Protein AF-A0A917E8T8-F1 (afdb_monomer)

Mean predicted aligned error: 6.26 Å

Nearest PDB structures (foldseek):
  2oqm-assembly2_D  TM=7.716E-01  e=7.767E-05  Shewanella denitrificans
  3qth-assembly1_B  TM=7.020E-01  e=1.600E-04  Colwellia psychrerythraea 34H
  3qth-assembly1_A  TM=7.121E-01  e=2.751E-04  Colwellia psychrerythraea 34H
  1fxk-assembly1_B  TM=5.351E-01  e=3.734E+00  Methanothermobacter thermautotrophicus
  4rpp-assembly1_C  TM=3.157E-01  e=9.786E+00  Homo sapiens

Foldseek 3Di:
DDDDPDPDDDDPLPALLSCLQVVLLVQLVVQEHEDDPDDADPDPVRVVVSVVVSVVSVVPDDPVNSVVQQQGWHWYDDDPDIDIDRSVCSNPVPSVVSSVVRLVVVVVVCVVVVNPDDPCNSPPDDPDDD

Sequence (130 aa):
MAAGCGISGGDGKGGSCAAHSVGGIEGVRAGSFSPEMSAWPTDFAGLHGVLQTAIASLKAIDREEFDALAESDTKFAFGTTMMPFTGANFLLSFSQPNFYFHATTAYGILRAQGVKLGKRDFMGIPRIKR

Organism: NCBI:txid1614636

Secondary structure (DSSP, 8-state):
---------------HHHHTTHHHHHHHHTT-B----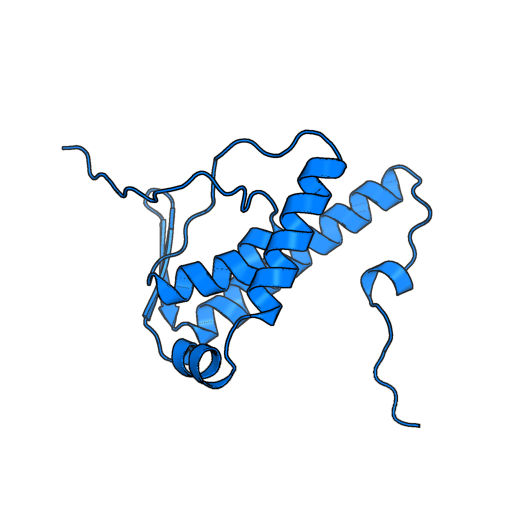SPPPSSHHHHHHHHHHHHHHHHHS-HHHHHHGGG-EEEEEETTEEEEEEHHHIIIIIIHHHHHHHHHHHHHHHHHTT----HHHHH-------

Radius of gyration: 16.49 Å; Cα contacts (8 Å, |Δi|>4): 136; chains: 1; bounding box: 35×33×52 Å

Structure (mmCIF, N/CA/C/O backbone):
data_AF-A0A917E8T8-F1
#
_entry.id   AF-A0A917E8T8-F1
#
loop_
_atom_site.group_PDB
_atom_site.id
_atom_site.type_symbol
_atom_site.label_atom_id
_atom_site.label_alt_id
_atom_site.label_comp_id
_atom_site.label_asym_id
_atom_site.label_entity_id
_atom_site.label_seq_id
_atom_site.pdbx_PDB_ins_code
_atom_site.Cartn_x
_atom_site.Cartn_y
_atom_site.Cartn_z
_atom_site.occupancy
_atom_site.B_iso_or_equiv
_atom_site.auth_seq_id
_atom_site.auth_comp_id
_atom_site.auth_asym_id
_atom_site.auth_atom_id
_atom_site.pdbx_PDB_model_num
ATOM 1 N N . MET A 1 1 ? -8.877 13.992 -29.674 1.00 31.34 1 MET A N 1
ATOM 2 C CA . MET A 1 1 ? -8.176 12.693 -29.737 1.00 31.34 1 MET A CA 1
ATOM 3 C C . MET A 1 1 ? -8.229 12.075 -28.355 1.00 31.34 1 MET A C 1
ATOM 5 O O . MET A 1 1 ? -7.585 12.577 -27.446 1.00 31.34 1 MET A O 1
ATOM 9 N N . ALA A 1 2 ? -9.097 11.082 -28.184 1.00 31.98 2 ALA A N 1
ATOM 10 C CA . ALA A 1 2 ? -9.251 10.334 -26.947 1.00 31.98 2 ALA A CA 1
ATOM 11 C C . ALA A 1 2 ? -8.148 9.270 -26.878 1.00 31.98 2 ALA A C 1
ATOM 13 O O . ALA A 1 2 ? -8.073 8.415 -27.758 1.00 31.98 2 ALA A O 1
ATOM 14 N N . ALA A 1 3 ? -7.291 9.333 -25.861 1.00 30.34 3 ALA A N 1
ATOM 15 C CA . ALA A 1 3 ? -6.415 8.226 -25.508 1.00 30.34 3 ALA A CA 1
ATOM 16 C C . ALA A 1 3 ? -7.182 7.335 -24.526 1.00 30.34 3 ALA A C 1
ATOM 18 O O . ALA A 1 3 ? -7.263 7.622 -23.334 1.00 30.34 3 ALA A O 1
ATOM 19 N N . GLY A 1 4 ? -7.808 6.289 -25.063 1.00 32.97 4 GLY A N 1
ATOM 20 C CA . GLY A 1 4 ? -8.336 5.195 -24.266 1.00 32.97 4 GLY A CA 1
ATOM 21 C C . GLY A 1 4 ? -7.180 4.419 -23.648 1.00 32.97 4 GLY A C 1
ATOM 22 O O . GLY A 1 4 ? -6.457 3.725 -24.355 1.00 32.97 4 GLY A O 1
ATOM 23 N N . CYS A 1 5 ? -7.024 4.523 -22.331 1.00 27.84 5 CYS A N 1
ATOM 24 C CA . CYS A 1 5 ? -6.401 3.470 -21.543 1.00 27.84 5 CYS A CA 1
ATOM 25 C C . CYS A 1 5 ? -7.553 2.672 -20.932 1.00 27.84 5 CYS A C 1
ATOM 27 O O . CYS A 1 5 ? -8.117 3.045 -19.904 1.00 27.84 5 CYS A O 1
ATOM 29 N N . GLY A 1 6 ? -7.993 1.645 -21.656 1.00 30.95 6 GLY A N 1
ATOM 30 C CA . GLY A 1 6 ? -8.952 0.686 -21.138 1.00 30.95 6 GLY A CA 1
ATOM 31 C C . GLY A 1 6 ? -8.259 -0.179 -20.097 1.00 30.95 6 GLY A C 1
ATOM 32 O O . GLY A 1 6 ? -7.517 -1.085 -20.461 1.00 30.95 6 GLY A O 1
ATOM 33 N N . ILE A 1 7 ? -8.516 0.087 -18.818 1.00 37.62 7 ILE A N 1
ATOM 34 C CA . ILE A 1 7 ? -8.358 -0.929 -17.780 1.00 37.62 7 ILE A CA 1
ATOM 35 C C . ILE A 1 7 ? -9.728 -1.588 -17.646 1.00 37.62 7 ILE A C 1
ATOM 37 O O . ILE A 1 7 ? -10.684 -1.026 -17.116 1.00 37.62 7 ILE A O 1
ATOM 41 N N . SER A 1 8 ? -9.835 -2.755 -18.267 1.00 31.55 8 SER A N 1
ATOM 42 C CA . SER A 1 8 ? -10.964 -3.665 -18.165 1.00 31.55 8 SER A CA 1
ATOM 43 C C . SER A 1 8 ? -11.158 -4.136 -16.721 1.00 31.55 8 SER A C 1
ATOM 45 O O . SER A 1 8 ? -10.198 -4.585 -16.103 1.00 31.55 8 SER A O 1
ATOM 47 N N . GLY A 1 9 ? -12.410 -4.143 -16.255 1.00 30.88 9 GLY A N 1
ATOM 48 C CA . GLY A 1 9 ? -12.866 -5.025 -15.174 1.00 30.88 9 GLY A CA 1
ATOM 49 C C . GLY A 1 9 ? -12.839 -4.428 -13.767 1.00 30.88 9 GLY A C 1
ATOM 50 O O . GLY A 1 9 ? -11.887 -4.605 -13.023 1.00 30.88 9 GLY A O 1
ATOM 51 N N . GLY A 1 10 ? -13.911 -3.731 -13.385 1.00 34.69 10 GLY A N 1
ATOM 52 C CA . GLY A 1 10 ? -14.981 -4.307 -12.551 1.00 34.69 10 GLY A CA 1
ATOM 53 C C . GLY A 1 10 ? -14.675 -5.009 -11.220 1.00 34.69 10 GLY A C 1
ATOM 54 O O . GLY A 1 10 ? -15.633 -5.444 -10.592 1.00 34.69 10 GLY A O 1
ATOM 55 N N . ASP A 1 11 ? -13.432 -5.097 -10.753 1.00 41.62 11 ASP A N 1
ATOM 56 C CA . ASP A 1 11 ? -13.093 -5.828 -9.528 1.00 41.62 11 ASP A CA 1
ATOM 57 C C . ASP A 1 11 ? -12.558 -4.842 -8.495 1.00 41.62 11 ASP A C 1
ATOM 59 O O . ASP A 1 11 ? -11.395 -4.448 -8.539 1.00 41.62 11 ASP A O 1
ATOM 63 N N . GLY A 1 12 ? -13.429 -4.389 -7.591 1.00 44.53 12 GLY A N 1
ATOM 64 C CA . GLY A 1 12 ? -13.163 -3.329 -6.618 1.00 44.53 12 GLY A CA 1
ATOM 65 C C . GLY A 1 12 ? -11.831 -3.455 -5.866 1.00 44.53 12 GLY A C 1
ATOM 66 O O . GLY A 1 12 ? -11.784 -3.937 -4.739 1.00 44.53 12 GLY A O 1
ATOM 67 N N . LYS A 1 13 ? -10.756 -2.882 -6.416 1.00 49.66 13 LYS A N 1
ATOM 68 C CA . LYS A 1 13 ? -9.495 -2.586 -5.710 1.00 49.66 13 LYS A CA 1
ATOM 69 C C . LYS A 1 13 ? -9.627 -1.297 -4.870 1.00 49.66 13 LYS A C 1
ATOM 71 O O . LYS A 1 13 ? -8.647 -0.603 -4.614 1.00 49.66 13 LYS A O 1
ATOM 76 N N . GLY A 1 14 ? -10.853 -0.958 -4.460 1.00 52.31 14 GLY A N 1
ATOM 77 C CA . GLY A 1 14 ? -11.251 0.288 -3.798 1.00 52.31 14 GLY A CA 1
ATOM 78 C C . GLY A 1 14 ? -10.925 0.291 -2.309 1.00 52.31 14 GLY A C 1
ATOM 79 O O . GLY A 1 14 ? -11.816 0.281 -1.472 1.00 52.31 14 GLY A O 1
ATOM 80 N N . GLY A 1 15 ? -9.640 0.234 -1.977 1.00 67.88 15 GLY A N 1
ATOM 81 C CA . GLY A 1 15 ? -9.104 0.282 -0.620 1.00 67.88 15 GLY A CA 1
ATOM 82 C C . GLY A 1 15 ? -7.741 0.952 -0.680 1.00 67.88 15 GLY A C 1
ATOM 83 O O . GLY A 1 15 ? -6.906 0.407 -1.374 1.00 67.88 15 GLY A O 1
ATOM 84 N N . SER A 1 16 ? -7.425 2.051 0.015 1.00 81.19 16 SER A N 1
ATOM 85 C CA . SER A 1 16 ? -6.107 2.697 -0.193 1.00 81.19 16 SER A CA 1
ATOM 86 C C . SER A 1 16 ? -4.979 1.758 0.241 1.00 81.19 16 SER A C 1
ATOM 88 O O . SER A 1 16 ? -3.924 1.697 -0.381 1.00 81.19 16 SER A O 1
ATOM 90 N N . CYS A 1 17 ? -5.246 0.933 1.256 1.00 91.62 17 CYS A N 1
ATOM 91 C CA . CYS A 1 17 ? -4.373 -0.168 1.642 1.00 91.62 17 CYS A CA 1
ATOM 92 C C . CYS A 1 17 ? -4.297 -1.267 0.564 1.00 91.62 17 CYS A C 1
ATOM 94 O O . CYS A 1 17 ? -3.226 -1.814 0.336 1.00 91.62 17 CYS A O 1
ATOM 96 N N . ALA A 1 18 ? -5.397 -1.601 -0.119 1.00 92.62 18 ALA A N 1
ATOM 97 C CA . ALA A 1 18 ? -5.402 -2.573 -1.220 1.00 92.62 18 ALA A CA 1
ATOM 98 C C . ALA A 1 18 ? -4.679 -2.028 -2.470 1.00 92.62 18 ALA A C 1
ATOM 100 O O . ALA A 1 18 ? -3.853 -2.717 -3.066 1.00 92.62 18 ALA A O 1
ATOM 101 N N . ALA A 1 19 ? -4.924 -0.763 -2.812 1.00 92.69 19 ALA A N 1
ATOM 102 C CA . ALA A 1 19 ? -4.303 -0.029 -3.903 1.00 92.69 19 ALA A CA 1
ATOM 103 C C . ALA A 1 19 ? -2.786 0.069 -3.721 1.00 92.69 19 ALA A C 1
ATOM 105 O O . ALA A 1 19 ? -2.055 -0.196 -4.660 1.00 92.69 19 ALA A O 1
ATOM 106 N N . HIS A 1 20 ? -2.299 0.354 -2.511 1.00 95.19 20 HIS A N 1
ATOM 107 C CA . HIS A 1 20 ? -0.862 0.417 -2.219 1.00 95.19 20 HIS A CA 1
ATOM 108 C C . HIS A 1 20 ? -0.251 -0.907 -1.728 1.00 95.19 20 HIS A C 1
ATOM 110 O O . HIS A 1 20 ? 0.893 -0.926 -1.277 1.00 95.19 20 HIS A O 1
ATOM 116 N N . SER A 1 21 ? -0.991 -2.016 -1.821 1.00 95.31 21 SER A N 1
ATOM 117 C CA . SER A 1 21 ? -0.455 -3.371 -1.647 1.00 95.31 21 SER A CA 1
ATOM 118 C C . SER A 1 21 ? -0.500 -4.122 -2.975 1.00 95.31 21 SER A C 1
ATOM 120 O O . SER A 1 21 ? 0.365 -3.896 -3.817 1.00 95.31 21 SER A O 1
ATOM 122 N N . VAL A 1 22 ? -1.519 -4.954 -3.211 1.00 95.31 22 VAL A N 1
ATOM 123 C CA . VAL A 1 22 ? -1.656 -5.698 -4.472 1.00 95.31 22 VAL A CA 1
ATOM 124 C C . VAL A 1 22 ? -1.769 -4.757 -5.673 1.00 95.31 22 VAL A C 1
ATOM 126 O O . VAL A 1 22 ? -1.152 -5.015 -6.697 1.00 95.31 22 VAL A O 1
ATOM 129 N N . GLY A 1 23 ? -2.479 -3.630 -5.550 1.00 94.00 23 GLY A N 1
ATOM 130 C CA . GLY A 1 23 ? -2.593 -2.658 -6.642 1.00 94.00 23 GLY A CA 1
ATOM 131 C C . GLY A 1 23 ? -1.246 -2.049 -7.042 1.00 94.00 23 GLY A C 1
ATOM 132 O O . GLY A 1 23 ? -1.010 -1.812 -8.222 1.00 94.00 23 GLY A O 1
ATOM 133 N N . GLY A 1 24 ? -0.336 -1.865 -6.083 1.00 96.12 24 GLY A N 1
ATOM 134 C CA . GLY A 1 24 ? 1.008 -1.366 -6.338 1.00 96.12 24 GLY A CA 1
ATOM 135 C C . GLY A 1 24 ? 1.819 -2.377 -7.137 1.00 96.12 24 GLY A C 1
ATOM 136 O O . GLY A 1 24 ? 2.473 -2.002 -8.103 1.00 96.12 24 GLY A O 1
ATOM 137 N N . ILE A 1 25 ? 1.714 -3.661 -6.784 1.00 97.19 25 ILE A N 1
ATOM 138 C CA . ILE A 1 25 ? 2.373 -4.759 -7.505 1.00 97.19 25 ILE A CA 1
ATOM 139 C C . ILE A 1 25 ? 1.833 -4.870 -8.931 1.00 97.19 25 ILE A C 1
ATOM 141 O O . ILE A 1 25 ? 2.617 -4.925 -9.874 1.00 97.19 25 ILE A O 1
ATOM 145 N N . GLU A 1 26 ? 0.510 -4.824 -9.107 1.00 96.06 26 GLU A N 1
ATOM 146 C CA . GLU A 1 26 ? -0.097 -4.816 -10.444 1.00 96.06 26 GLU A CA 1
ATOM 147 C C . GLU A 1 26 ? 0.325 -3.588 -11.260 1.00 96.06 26 GLU A C 1
ATOM 149 O O . GLU A 1 26 ? 0.558 -3.695 -12.461 1.00 96.06 26 GLU A O 1
ATOM 154 N N . GLY A 1 27 ? 0.494 -2.430 -10.617 1.00 96.25 27 GLY A N 1
ATOM 155 C CA . GLY A 1 27 ? 1.031 -1.234 -11.264 1.00 96.25 27 GLY A CA 1
ATOM 156 C C . GLY A 1 27 ? 2.477 -1.404 -11.740 1.00 96.25 27 GLY A C 1
ATOM 157 O O . GLY A 1 27 ? 2.837 -0.904 -12.807 1.00 96.25 27 GLY A O 1
ATOM 158 N N . VAL A 1 28 ? 3.309 -2.144 -10.998 1.00 98.19 28 VAL A N 1
ATOM 159 C CA . VAL A 1 28 ? 4.656 -2.517 -11.462 1.00 98.19 28 VAL A CA 1
ATOM 160 C C . VAL A 1 28 ? 4.573 -3.484 -12.638 1.00 98.19 28 VAL A C 1
ATOM 162 O O . VAL A 1 28 ? 5.186 -3.213 -13.665 1.00 98.19 28 VAL A O 1
ATOM 165 N N . ARG A 1 29 ? 3.765 -4.549 -12.535 1.00 97.25 29 ARG A N 1
ATOM 166 C CA . ARG A 1 29 ? 3.542 -5.519 -13.626 1.00 97.25 29 ARG A CA 1
ATOM 167 C C . ARG A 1 29 ? 3.074 -4.842 -14.918 1.00 97.25 29 ARG A C 1
ATOM 169 O O . ARG A 1 29 ? 3.513 -5.206 -16.002 1.00 97.25 29 ARG A O 1
ATOM 176 N N . ALA A 1 30 ? 2.209 -3.838 -14.801 1.00 96.88 30 ALA A N 1
ATOM 177 C CA . ALA A 1 30 ? 1.686 -3.070 -15.928 1.00 96.88 30 ALA A CA 1
ATOM 178 C C . ALA A 1 30 ? 2.623 -1.943 -16.411 1.00 96.88 30 ALA A C 1
ATOM 180 O O . ALA A 1 30 ? 2.304 -1.259 -17.386 1.00 96.88 30 ALA A O 1
ATOM 181 N N . GLY A 1 31 ? 3.738 -1.689 -15.717 1.00 97.75 31 GLY A N 1
ATOM 182 C CA . GLY A 1 31 ? 4.647 -0.572 -15.996 1.00 97.75 31 GLY A CA 1
ATOM 183 C C . GLY A 1 31 ? 4.044 0.819 -15.745 1.00 97.75 31 GLY A C 1
ATOM 184 O O . GLY A 1 31 ? 4.604 1.833 -16.171 1.00 97.75 31 GLY A O 1
ATOM 185 N N . SER A 1 32 ? 2.887 0.898 -15.082 1.00 97.25 32 SER A N 1
ATOM 186 C CA . SER A 1 32 ? 2.225 2.150 -14.730 1.00 97.25 32 SER A CA 1
ATOM 187 C C . SER A 1 32 ? 1.211 1.954 -13.606 1.00 97.25 32 SER A C 1
ATOM 189 O O . SER A 1 32 ? 0.357 1.075 -13.666 1.00 97.25 32 SER A O 1
ATOM 191 N N . PHE A 1 33 ? 1.233 2.858 -12.633 1.00 96.06 33 PHE A N 1
ATOM 192 C CA . PHE A 1 33 ? 0.245 2.972 -11.567 1.00 96.06 33 PHE A CA 1
ATOM 193 C C . PHE A 1 33 ? -0.478 4.321 -11.655 1.00 96.06 33 PHE A C 1
ATOM 195 O O . PHE A 1 33 ? 0.160 5.365 -11.798 1.00 96.06 33 PHE A O 1
ATOM 202 N N . SER A 1 34 ? -1.801 4.304 -11.505 1.00 92.00 34 SER A N 1
ATOM 203 C CA . SER A 1 34 ? -2.646 5.491 -11.337 1.00 92.00 34 SER A CA 1
ATOM 204 C C . SER A 1 34 ? -3.607 5.251 -10.172 1.00 92.00 34 SER A C 1
ATOM 206 O O . SER A 1 34 ? -4.055 4.116 -9.999 1.00 92.00 34 SER A O 1
ATOM 208 N N . PRO A 1 35 ? -3.972 6.285 -9.394 1.00 84.44 35 PRO A N 1
ATOM 209 C CA . PRO A 1 35 ? -5.085 6.196 -8.460 1.00 84.44 35 PRO A CA 1
ATOM 210 C C . PRO A 1 35 ? -6.367 5.747 -9.170 1.00 84.44 35 PRO A C 1
ATOM 212 O O . PRO A 1 35 ? -6.688 6.235 -10.256 1.00 84.44 35 PRO A O 1
ATOM 215 N N . GLU A 1 36 ? -7.093 4.830 -8.534 1.00 80.75 36 GLU A N 1
ATOM 216 C CA . GLU A 1 36 ? -8.430 4.423 -8.954 1.00 80.75 36 GLU A CA 1
ATOM 217 C C . GLU A 1 36 ? -9.452 5.439 -8.431 1.00 80.75 36 GLU A C 1
ATOM 219 O O . GLU A 1 36 ? -9.455 5.771 -7.243 1.00 80.75 36 GLU A O 1
ATOM 224 N N . MET A 1 37 ? -10.316 5.930 -9.319 1.00 80.75 37 MET A N 1
ATOM 225 C CA . MET A 1 37 ? -11.306 6.971 -9.012 1.00 80.75 37 MET A CA 1
ATOM 226 C C . MET A 1 37 ? -12.738 6.423 -8.964 1.00 80.75 37 MET A C 1
ATOM 228 O O . MET A 1 37 ? -13.684 7.186 -8.757 1.00 80.75 37 MET A O 1
ATOM 232 N N . SER A 1 38 ? -12.911 5.112 -9.160 1.00 80.50 38 SER A N 1
ATOM 233 C CA . SER A 1 38 ? -14.192 4.429 -8.990 1.00 80.50 38 SER A CA 1
ATOM 234 C C . SER A 1 38 ? -14.755 4.572 -7.570 1.00 80.50 38 SER A C 1
ATOM 236 O O . SER A 1 38 ? -14.046 4.831 -6.593 1.00 80.50 38 SER A O 1
ATOM 238 N N . ALA A 1 39 ? -16.078 4.427 -7.467 1.00 78.38 39 ALA A N 1
ATOM 239 C CA . ALA A 1 39 ? -16.782 4.510 -6.198 1.00 78.38 39 ALA A CA 1
ATOM 240 C C . ALA A 1 39 ? -16.394 3.355 -5.264 1.00 78.38 39 ALA A C 1
ATOM 242 O O . ALA A 1 39 ? -16.150 2.227 -5.690 1.00 78.38 39 ALA A O 1
ATOM 243 N N . TRP A 1 40 ? -16.382 3.651 -3.968 1.00 81.00 40 TRP A N 1
ATOM 244 C CA . TRP A 1 40 ? -15.969 2.716 -2.930 1.00 81.00 40 TRP A CA 1
ATOM 245 C C . TRP A 1 40 ? -17.174 1.975 -2.361 1.00 81.00 40 TRP A C 1
ATOM 247 O O . TRP A 1 40 ? -18.271 2.543 -2.336 1.00 81.00 40 TRP A O 1
ATOM 257 N N . PRO A 1 41 ? -16.990 0.741 -1.852 1.00 87.75 41 PRO A N 1
ATOM 258 C CA . PRO A 1 41 ? -18.035 0.086 -1.084 1.00 87.75 41 PRO A CA 1
ATOM 259 C C . PRO A 1 41 ? -18.480 0.972 0.083 1.00 87.75 41 PRO A C 1
ATOM 261 O O . PRO A 1 41 ? -17.653 1.494 0.832 1.00 87.75 41 PRO A O 1
ATOM 264 N N . THR A 1 42 ? -19.792 1.139 0.236 1.00 88.38 42 THR A N 1
ATOM 265 C CA . THR A 1 42 ? -20.393 2.008 1.260 1.00 88.38 42 THR A CA 1
ATOM 266 C C . THR A 1 42 ? -20.772 1.257 2.535 1.00 88.38 42 THR A C 1
ATOM 268 O O . THR A 1 42 ? -21.377 1.837 3.434 1.00 88.38 42 THR A O 1
ATOM 271 N N . ASP A 1 43 ? -20.438 -0.030 2.622 1.00 90.88 43 ASP A N 1
ATOM 272 C CA . ASP A 1 43 ? -20.702 -0.883 3.773 1.00 90.88 43 ASP A CA 1
ATOM 273 C C . ASP A 1 43 ? -19.456 -1.675 4.205 1.00 90.88 43 ASP A C 1
ATOM 275 O O . ASP A 1 43 ? -18.474 -1.829 3.473 1.00 90.88 43 ASP A O 1
ATOM 279 N N . PHE A 1 44 ? -19.482 -2.184 5.439 1.00 90.75 44 PHE A N 1
ATOM 280 C CA . PHE A 1 44 ? -18.364 -2.951 5.988 1.00 90.75 44 PHE A CA 1
ATOM 281 C C . PHE A 1 44 ? -18.146 -4.287 5.273 1.00 90.75 44 PHE A C 1
ATOM 283 O O . PHE A 1 44 ? -17.006 -4.740 5.181 1.00 90.75 44 PHE A O 1
ATOM 290 N N . ALA A 1 45 ? -19.210 -4.918 4.766 1.00 94.06 45 ALA A N 1
ATOM 291 C CA . ALA A 1 45 ? -19.114 -6.201 4.076 1.00 94.06 45 ALA A CA 1
ATOM 292 C C . ALA A 1 45 ? -18.286 -6.073 2.790 1.00 94.06 45 ALA A C 1
ATOM 294 O O . ALA A 1 45 ? -17.358 -6.854 2.570 1.00 94.06 45 ALA A O 1
ATOM 295 N N . GLY A 1 46 ? -18.555 -5.043 1.990 1.00 91.31 46 GLY A N 1
ATOM 296 C CA . GLY A 1 46 ? -17.801 -4.725 0.790 1.00 91.31 46 GLY A CA 1
ATOM 297 C C . GLY A 1 46 ? -16.368 -4.307 1.105 1.00 91.31 46 GLY A C 1
ATOM 298 O O . GLY A 1 46 ? -15.444 -4.837 0.494 1.00 91.31 46 GLY A O 1
ATOM 299 N N . LEU A 1 47 ? -16.149 -3.451 2.112 1.00 90.50 47 LEU A N 1
ATOM 300 C CA . LEU A 1 47 ? -14.791 -3.075 2.541 1.00 90.50 47 LEU A CA 1
ATOM 301 C C . LEU A 1 47 ? -13.965 -4.295 2.981 1.00 90.50 47 LEU A C 1
ATOM 303 O O . LEU A 1 47 ? -12.796 -4.426 2.613 1.00 90.50 47 LEU A O 1
ATOM 307 N N . HIS A 1 48 ? -14.569 -5.223 3.726 1.00 91.56 48 HIS A N 1
ATOM 308 C CA . HIS A 1 48 ? -13.931 -6.493 4.070 1.00 91.56 48 HIS A CA 1
ATOM 309 C C . HIS A 1 48 ? -13.654 -7.340 2.825 1.00 91.56 48 HIS A C 1
ATOM 311 O O . HIS A 1 48 ? -12.566 -7.902 2.719 1.00 91.56 48 HIS A O 1
ATOM 317 N N . GLY A 1 49 ? -14.589 -7.403 1.875 1.00 93.44 49 GLY A N 1
ATOM 318 C CA . GLY A 1 49 ? -14.411 -8.106 0.602 1.00 93.44 49 GLY A CA 1
ATOM 319 C C . GLY A 1 49 ? -13.193 -7.616 -0.188 1.00 93.44 49 GLY A C 1
ATOM 320 O O . GLY A 1 49 ? -12.401 -8.435 -0.661 1.00 93.44 49 GLY A O 1
ATOM 321 N N . VAL A 1 50 ? -12.977 -6.297 -0.249 1.00 90.88 50 VAL A N 1
ATOM 322 C CA . VAL A 1 50 ? -11.784 -5.698 -0.879 1.00 90.88 50 VAL A CA 1
ATOM 323 C C . VAL A 1 50 ? -10.503 -6.183 -0.195 1.00 90.88 50 VAL A C 1
ATOM 325 O O . VAL A 1 50 ? -9.565 -6.621 -0.864 1.00 90.88 50 VAL A O 1
ATOM 328 N N . LEU A 1 51 ? -10.460 -6.155 1.141 1.00 92.56 51 LEU A N 1
ATOM 329 C CA . LEU A 1 51 ? -9.286 -6.600 1.898 1.00 92.56 51 LEU A CA 1
ATOM 330 C C . LEU A 1 51 ? -9.028 -8.102 1.740 1.00 92.56 51 LEU A C 1
ATOM 332 O O . LEU A 1 51 ? -7.878 -8.501 1.567 1.00 92.56 51 LEU A O 1
ATOM 336 N N . GLN A 1 52 ? -10.071 -8.936 1.766 1.00 95.00 52 GLN A N 1
ATOM 337 C CA . GLN A 1 52 ? -9.919 -10.382 1.580 1.00 95.00 52 GLN A CA 1
ATOM 338 C C . GLN A 1 52 ? -9.420 -10.723 0.179 1.00 95.00 52 GLN A C 1
ATOM 340 O O . GLN A 1 52 ? -8.531 -11.561 0.042 1.00 95.00 52 GLN A O 1
ATOM 345 N N . THR A 1 53 ? -9.926 -10.030 -0.841 1.00 93.50 53 THR A N 1
ATOM 346 C CA . THR A 1 53 ? -9.445 -10.181 -2.218 1.00 93.50 53 THR A CA 1
ATOM 347 C C . THR A 1 53 ? -7.971 -9.803 -2.313 1.00 93.50 53 THR A C 1
ATOM 349 O O . THR A 1 53 ? -7.171 -10.597 -2.799 1.00 93.50 53 THR A O 1
ATOM 352 N N . ALA A 1 54 ? -7.575 -8.650 -1.761 1.00 93.44 54 ALA A N 1
ATOM 353 C CA . ALA A 1 54 ? -6.176 -8.229 -1.759 1.00 93.44 54 ALA A CA 1
ATOM 354 C C . ALA A 1 54 ? -5.262 -9.238 -1.043 1.00 93.44 54 ALA A C 1
ATOM 356 O O . ALA A 1 54 ? -4.208 -9.591 -1.565 1.00 93.44 54 ALA A O 1
ATOM 357 N N . ILE A 1 55 ? -5.677 -9.753 0.120 1.00 95.56 55 ILE A N 1
ATOM 358 C CA . ILE A 1 55 ? -4.928 -10.779 0.860 1.00 95.56 55 ILE A CA 1
ATOM 359 C C . ILE A 1 55 ? -4.810 -12.072 0.046 1.00 95.56 55 ILE A C 1
ATOM 361 O O . ILE A 1 55 ? -3.732 -12.665 0.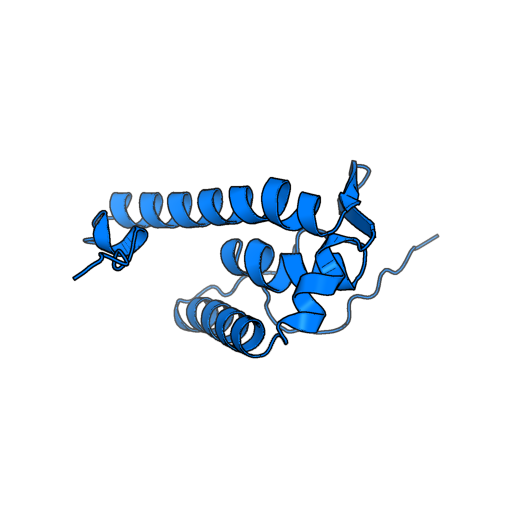007 1.00 95.56 55 ILE A O 1
ATOM 365 N N . ALA A 1 56 ? -5.898 -12.527 -0.579 1.00 96.62 56 ALA A N 1
ATOM 366 C CA . ALA A 1 56 ? -5.899 -13.735 -1.396 1.00 96.62 56 ALA A CA 1
ATOM 367 C C . ALA A 1 56 ? -4.963 -13.592 -2.602 1.00 96.62 56 ALA A C 1
ATOM 369 O O . ALA A 1 56 ? -4.145 -14.477 -2.838 1.00 96.62 56 ALA A O 1
ATOM 370 N N . SER A 1 57 ? -5.015 -12.453 -3.298 1.00 95.06 57 SER A N 1
ATOM 371 C CA . SER A 1 57 ? -4.110 -12.156 -4.407 1.00 95.06 57 SER A CA 1
ATOM 372 C C . SER A 1 57 ? -2.653 -12.129 -3.956 1.00 95.06 57 SER A C 1
ATOM 374 O O . SER A 1 57 ? -1.834 -12.804 -4.564 1.00 95.06 57 SER A O 1
ATOM 376 N N . LEU A 1 58 ? -2.324 -11.435 -2.859 1.00 95.75 58 LEU A N 1
ATOM 377 C CA . LEU A 1 58 ? -0.951 -11.383 -2.337 1.00 95.75 58 LEU A CA 1
ATOM 378 C C . LEU A 1 58 ? -0.403 -12.771 -1.982 1.00 95.75 58 LEU A C 1
ATOM 380 O O . LEU A 1 58 ? 0.772 -13.037 -2.203 1.00 95.75 58 LEU A O 1
ATOM 384 N N . LYS A 1 59 ? -1.244 -13.663 -1.446 1.00 97.00 59 LYS A N 1
ATOM 385 C CA . LYS A 1 59 ? -0.858 -15.048 -1.127 1.00 97.00 59 LYS A CA 1
ATOM 386 C C . LYS A 1 59 ? -0.619 -15.918 -2.360 1.00 97.00 59 LYS A C 1
ATOM 388 O O . LYS A 1 59 ? 0.034 -16.946 -2.229 1.00 97.00 59 LYS A O 1
ATOM 393 N N . ALA A 1 60 ? -1.193 -15.550 -3.500 1.00 96.56 60 ALA A N 1
ATOM 394 C CA . ALA A 1 60 ? -1.083 -16.296 -4.747 1.00 96.56 60 ALA A CA 1
ATOM 395 C C . ALA A 1 60 ? 0.109 -15.853 -5.610 1.00 96.56 60 ALA A C 1
ATOM 397 O O . ALA A 1 60 ? 0.375 -16.487 -6.626 1.00 96.56 60 ALA A O 1
ATOM 398 N N . ILE A 1 61 ? 0.801 -14.772 -5.237 1.00 95.62 61 ILE A N 1
ATOM 399 C CA . ILE A 1 61 ? 1.970 -14.285 -5.969 1.00 95.62 61 ILE A CA 1
ATOM 400 C C . ILE A 1 61 ? 3.147 -15.230 -5.723 1.00 95.62 61 ILE A C 1
ATOM 402 O O . ILE A 1 61 ? 3.514 -15.496 -4.575 1.00 95.62 61 ILE A O 1
ATOM 406 N N . ASP A 1 62 ? 3.732 -15.708 -6.816 1.00 96.94 62 ASP A N 1
ATOM 407 C CA . ASP A 1 62 ? 4.965 -16.481 -6.807 1.00 96.94 62 ASP A CA 1
ATOM 408 C C . ASP A 1 62 ? 6.157 -15.602 -6.395 1.00 96.94 62 ASP A C 1
ATOM 410 O O . ASP A 1 62 ? 6.231 -14.417 -6.739 1.00 96.94 62 ASP A O 1
ATOM 414 N N . ARG A 1 63 ? 7.079 -16.162 -5.607 1.00 96.06 63 ARG A N 1
ATOM 415 C CA . ARG A 1 63 ? 8.176 -15.380 -5.029 1.00 96.06 63 ARG A CA 1
ATOM 416 C C . ARG A 1 63 ? 9.174 -14.961 -6.099 1.00 96.06 63 ARG A C 1
ATOM 418 O O 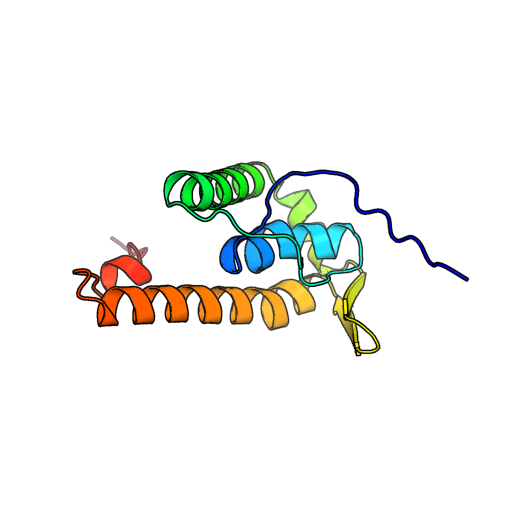. ARG A 1 63 ? 9.603 -13.811 -6.101 1.00 96.06 63 ARG A O 1
ATOM 425 N N . GLU A 1 64 ? 9.545 -15.883 -6.972 1.00 96.75 64 GLU A N 1
ATOM 426 C CA . GLU A 1 64 ? 10.503 -15.654 -8.042 1.00 96.75 64 GLU A CA 1
ATOM 427 C C . GLU A 1 64 ? 9.946 -14.638 -9.047 1.00 96.75 64 GLU A C 1
ATOM 429 O O . GLU A 1 64 ? 10.668 -13.735 -9.479 1.00 96.75 64 GLU A O 1
ATOM 434 N N . GLU A 1 65 ? 8.647 -14.721 -9.350 1.00 94.00 65 GLU A N 1
ATOM 435 C CA . GLU A 1 65 ? 7.953 -13.711 -10.153 1.00 94.00 65 GLU A CA 1
ATOM 436 C C . GLU A 1 65 ? 7.989 -12.327 -9.488 1.00 94.00 65 GLU A C 1
ATOM 438 O O . GLU A 1 65 ? 8.279 -11.328 -10.146 1.00 94.00 65 GLU A O 1
ATOM 443 N N . PHE A 1 66 ? 7.727 -12.251 -8.180 1.00 96.94 66 PHE A N 1
ATOM 444 C CA . PHE A 1 66 ? 7.762 -10.988 -7.446 1.00 96.94 66 PHE A CA 1
ATOM 445 C C . PHE A 1 66 ? 9.165 -10.377 -7.392 1.00 96.94 66 PHE A C 1
ATOM 447 O O . PHE A 1 66 ? 9.317 -9.175 -7.611 1.00 96.94 66 PHE A O 1
ATOM 454 N N . ASP A 1 67 ? 10.187 -11.191 -7.130 1.00 97.31 67 ASP A N 1
ATOM 455 C CA . ASP A 1 67 ? 11.574 -10.730 -7.050 1.00 97.31 67 ASP A CA 1
ATOM 456 C C . ASP A 1 67 ? 12.042 -10.166 -8.410 1.00 97.31 67 ASP A C 1
ATOM 458 O O . ASP A 1 67 ? 12.739 -9.149 -8.451 1.00 97.31 67 ASP A O 1
ATOM 462 N N . ALA A 1 68 ? 11.581 -10.734 -9.532 1.00 97.31 68 ALA A N 1
ATOM 463 C CA . ALA A 1 68 ? 11.861 -10.213 -10.874 1.00 97.31 68 ALA A CA 1
ATOM 464 C C . ALA A 1 68 ? 11.261 -8.815 -11.140 1.00 97.31 68 ALA A C 1
ATOM 466 O O . ALA A 1 68 ? 11.772 -8.070 -11.982 1.00 97.31 68 ALA A O 1
ATOM 467 N N . LEU A 1 69 ? 10.215 -8.411 -10.407 1.00 97.81 69 LEU A N 1
ATOM 468 C CA . LEU A 1 69 ? 9.620 -7.077 -10.548 1.00 97.81 69 LEU A CA 1
ATOM 469 C C . LEU A 1 69 ? 10.526 -5.960 -10.024 1.00 97.81 69 LEU A C 1
ATOM 471 O O . LEU A 1 69 ? 10.317 -4.804 -10.390 1.00 97.81 69 LEU A O 1
ATOM 475 N N . ALA A 1 70 ? 11.526 -6.270 -9.195 1.00 97.81 70 ALA A N 1
ATOM 476 C CA . ALA A 1 70 ? 12.414 -5.271 -8.603 1.00 97.81 70 ALA A CA 1
ATOM 477 C C . ALA A 1 70 ? 13.071 -4.360 -9.658 1.00 97.81 70 ALA A C 1
ATOM 479 O O . ALA A 1 70 ? 13.113 -3.139 -9.476 1.00 97.81 70 ALA A O 1
ATOM 480 N N . GLU A 1 71 ? 13.491 -4.951 -10.778 1.00 97.62 71 GLU A N 1
ATOM 481 C CA . GLU A 1 71 ? 14.200 -4.279 -11.875 1.00 97.62 71 GLU A CA 1
ATOM 482 C C . GLU A 1 71 ? 13.274 -3.819 -13.014 1.00 97.62 71 GLU A C 1
ATOM 484 O O . GLU A 1 71 ? 13.736 -3.233 -13.988 1.00 97.62 71 GLU A O 1
ATOM 489 N N . SER A 1 72 ? 11.966 -4.080 -12.922 1.00 97.88 72 SER A N 1
ATOM 490 C CA . SER A 1 72 ? 11.016 -3.674 -13.963 1.00 97.88 72 SER A CA 1
ATOM 491 C C . SER A 1 72 ? 10.832 -2.158 -13.981 1.00 97.88 72 SER A C 1
ATOM 493 O O . SER A 1 72 ? 10.704 -1.534 -12.927 1.00 97.88 72 SER A O 1
ATOM 495 N N . ASP A 1 73 ? 10.750 -1.559 -15.166 1.00 98.50 73 ASP A N 1
ATOM 496 C CA . ASP A 1 73 ? 10.385 -0.149 -15.294 1.00 98.50 73 ASP A CA 1
ATOM 497 C C . ASP A 1 73 ? 8.904 0.055 -14.961 1.00 98.50 73 ASP A C 1
ATOM 499 O O . ASP A 1 73 ? 8.021 -0.650 -15.454 1.00 98.50 73 ASP A O 1
ATOM 503 N N . THR A 1 74 ? 8.614 1.065 -14.148 1.00 98.38 74 THR A N 1
ATOM 504 C CA . THR A 1 74 ? 7.251 1.499 -13.847 1.00 98.38 74 THR A CA 1
ATOM 505 C C . THR A 1 74 ? 7.184 3.015 -13.697 1.00 98.38 74 THR A C 1
ATOM 507 O O . THR A 1 74 ? 8.186 3.733 -13.735 1.00 98.38 74 THR A O 1
ATOM 510 N N . LYS A 1 75 ? 5.977 3.543 -13.536 1.00 98.19 75 LYS A N 1
ATOM 511 C CA . LYS A 1 75 ? 5.759 4.965 -13.292 1.00 98.19 75 LYS A CA 1
ATOM 512 C C . LYS A 1 75 ? 4.476 5.204 -12.523 1.00 98.19 75 LYS A C 1
ATOM 514 O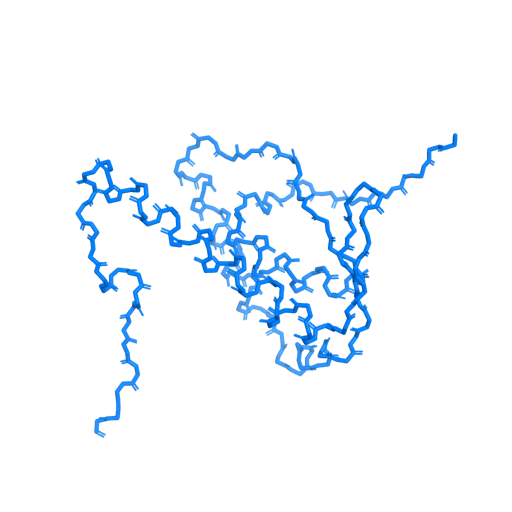 O . LYS A 1 75 ? 3.478 4.524 -12.734 1.00 98.19 75 LYS A O 1
ATOM 519 N N . PHE A 1 76 ? 4.474 6.235 -11.693 1.00 97.50 76 PHE A N 1
ATOM 520 C CA . PHE A 1 76 ? 3.229 6.867 -11.283 1.00 97.50 76 PHE A CA 1
ATOM 521 C C . PHE A 1 76 ? 2.765 7.810 -12.398 1.00 97.50 76 PHE A C 1
ATOM 523 O O . PHE A 1 76 ? 3.562 8.613 -12.891 1.00 97.50 76 PHE A O 1
ATOM 530 N N . ALA A 1 77 ? 1.490 7.725 -12.769 1.00 95.44 77 ALA A N 1
ATOM 531 C CA . ALA A 1 77 ? 0.860 8.559 -13.781 1.00 95.44 77 ALA A CA 1
ATOM 532 C C . ALA A 1 77 ? -0.502 9.052 -13.285 1.00 95.44 77 ALA A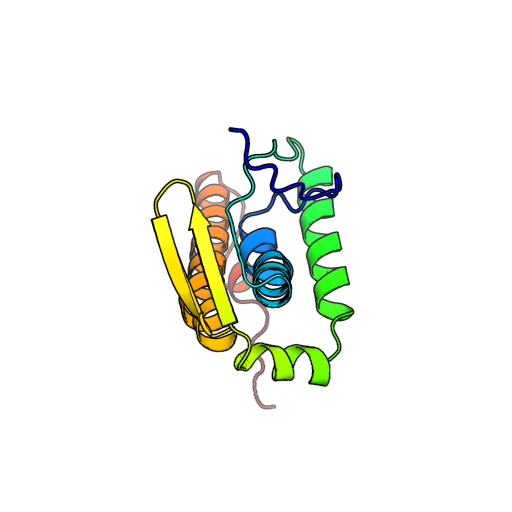 C 1
ATOM 534 O O . ALA A 1 77 ? -1.392 8.245 -13.027 1.00 95.44 77 ALA A O 1
ATOM 535 N N . PHE A 1 78 ? -0.685 10.367 -13.170 1.00 92.88 78 PHE A N 1
ATOM 536 C CA . PHE A 1 78 ? -1.985 10.949 -12.835 1.00 92.88 78 PHE A CA 1
ATOM 537 C C . PHE A 1 78 ? -2.124 12.360 -13.411 1.00 92.88 78 PHE A C 1
ATOM 539 O O . PHE A 1 78 ? -1.391 13.278 -13.036 1.00 92.88 78 PHE A O 1
ATOM 546 N N . GLY A 1 79 ? -3.069 12.541 -14.337 1.00 91.00 79 GLY A N 1
ATOM 547 C CA . GLY A 1 79 ? -3.196 13.787 -15.094 1.00 91.00 79 GLY A CA 1
ATOM 548 C C . GLY A 1 79 ? -1.910 14.092 -15.868 1.00 91.00 79 GLY A C 1
ATOM 549 O O . GLY A 1 79 ? -1.460 13.281 -16.672 1.00 91.00 79 GLY A O 1
ATOM 550 N N . THR A 1 80 ? -1.308 15.256 -15.617 1.00 94.62 80 THR A N 1
ATOM 551 C CA . THR A 1 80 ? -0.013 15.658 -16.199 1.00 94.62 80 THR A CA 1
ATOM 552 C C . THR A 1 80 ? 1.192 15.228 -15.361 1.00 94.62 80 THR A C 1
ATOM 554 O O . THR A 1 80 ? 2.330 15.418 -15.787 1.00 94.62 80 THR A O 1
ATOM 557 N N . THR A 1 81 ? 0.971 14.689 -14.160 1.00 94.25 81 THR A N 1
ATOM 558 C CA . THR A 1 81 ? 2.043 14.266 -13.257 1.00 94.25 81 THR A CA 1
ATOM 559 C C . THR A 1 81 ? 2.533 12.884 -13.652 1.00 94.25 81 THR A C 1
ATOM 561 O O . THR A 1 81 ? 1.758 11.929 -13.687 1.00 94.25 81 THR A O 1
ATOM 564 N N . MET A 1 82 ? 3.838 12.781 -13.894 1.00 96.81 82 MET A N 1
ATOM 565 C CA . MET A 1 82 ? 4.527 11.540 -14.225 1.00 96.81 82 MET A CA 1
ATOM 566 C C . MET A 1 82 ? 5.789 11.422 -13.379 1.00 96.81 82 MET A C 1
ATOM 568 O O . MET A 1 82 ? 6.591 12.353 -13.341 1.00 96.81 82 MET A O 1
ATOM 572 N N . MET A 1 83 ? 5.978 10.281 -12.721 1.00 98.12 83 MET A N 1
ATOM 573 C CA . MET A 1 83 ? 7.189 9.987 -11.951 1.00 98.12 83 MET A CA 1
ATOM 574 C C . MET A 1 83 ? 7.680 8.580 -12.308 1.00 98.12 83 MET A C 1
ATOM 576 O O . MET A 1 83 ? 6.968 7.620 -12.005 1.00 98.12 83 MET A O 1
ATOM 580 N N . PRO A 1 84 ? 8.832 8.438 -12.987 1.00 98.31 84 PRO A N 1
ATOM 581 C CA . PRO A 1 84 ? 9.393 7.135 -13.334 1.00 98.31 84 PRO A CA 1
ATOM 582 C C . PRO A 1 84 ? 10.076 6.480 -12.128 1.00 98.31 84 PRO A C 1
ATOM 584 O O . PRO A 1 84 ? 10.662 7.166 -11.289 1.00 98.31 84 PRO A O 1
ATOM 587 N N . PHE A 1 85 ? 10.030 5.151 -12.068 1.00 98.62 85 PHE A N 1
ATOM 588 C CA . PHE A 1 85 ? 10.650 4.339 -11.023 1.00 98.62 85 PHE A CA 1
ATOM 589 C C . PHE A 1 85 ? 11.102 2.984 -11.585 1.00 98.62 85 PHE A C 1
ATOM 591 O O . PHE A 1 85 ? 10.530 2.488 -12.550 1.00 98.62 85 PHE A O 1
ATOM 598 N N . THR A 1 86 ? 12.050 2.334 -10.911 1.00 98.69 86 THR A N 1
ATOM 599 C CA . THR A 1 86 ? 12.123 0.865 -10.945 1.00 98.69 86 THR A CA 1
ATOM 600 C C . THR A 1 86 ? 11.025 0.286 -10.052 1.00 98.69 86 THR A C 1
ATOM 602 O O . THR A 1 86 ? 10.535 0.967 -9.142 1.00 98.69 86 THR A O 1
ATOM 605 N N . GLY A 1 87 ? 10.645 -0.972 -10.253 1.00 98.50 87 GLY A N 1
ATOM 606 C CA . GLY A 1 87 ? 9.613 -1.627 -9.457 1.00 98.50 87 GLY A CA 1
ATOM 607 C C . GLY A 1 87 ? 9.940 -1.636 -7.966 1.00 98.50 87 GLY A C 1
ATOM 608 O O . GLY A 1 87 ? 9.090 -1.272 -7.151 1.00 98.50 87 GLY A O 1
ATOM 609 N N . ALA A 1 88 ? 11.191 -1.930 -7.598 1.00 98.44 88 ALA A N 1
ATOM 610 C CA . ALA A 1 88 ? 11.643 -1.866 -6.208 1.00 98.44 88 ALA A CA 1
ATOM 611 C C . ALA A 1 88 ? 11.493 -0.456 -5.618 1.00 98.44 88 ALA A C 1
ATOM 613 O O . ALA A 1 88 ? 10.939 -0.294 -4.526 1.00 98.44 88 ALA A O 1
ATOM 614 N N . ASN A 1 89 ? 11.923 0.577 -6.351 1.00 98.69 89 ASN A N 1
ATOM 615 C CA . ASN A 1 89 ? 11.805 1.959 -5.892 1.00 98.69 89 ASN A CA 1
ATOM 616 C C . ASN A 1 89 ? 10.337 2.374 -5.754 1.00 98.69 89 ASN A C 1
ATOM 618 O O . ASN A 1 89 ? 9.970 2.987 -4.752 1.00 98.69 89 ASN A O 1
ATOM 622 N N . PHE A 1 90 ? 9.471 1.994 -6.691 1.00 98.62 90 PHE A N 1
ATOM 623 C CA . PHE A 1 90 ? 8.042 2.268 -6.590 1.00 98.62 90 PHE A CA 1
ATOM 624 C C . PHE A 1 90 ? 7.406 1.572 -5.378 1.00 98.62 90 PHE A C 1
ATOM 626 O O . PHE A 1 90 ? 6.709 2.210 -4.585 1.00 98.62 90 PHE A O 1
ATOM 633 N N . LEU A 1 91 ? 7.649 0.275 -5.185 1.00 98.12 91 LEU A N 1
ATOM 634 C CA . LEU A 1 91 ? 7.009 -0.478 -4.105 1.00 98.12 91 LEU A CA 1
ATOM 635 C C . LEU A 1 91 ? 7.497 -0.033 -2.723 1.00 98.12 91 LEU A C 1
ATOM 637 O O . LEU A 1 91 ? 6.677 0.161 -1.824 1.00 98.12 91 LEU A O 1
ATOM 641 N N . LEU A 1 92 ? 8.804 0.170 -2.556 1.00 98.19 92 LEU A N 1
ATOM 642 C CA . LEU A 1 92 ? 9.409 0.447 -1.251 1.00 98.19 92 LEU A CA 1
ATOM 643 C C . LEU A 1 92 ? 9.394 1.932 -0.874 1.00 98.19 92 LEU A C 1
ATOM 645 O O . LEU A 1 92 ? 9.247 2.246 0.304 1.00 98.19 92 LEU A O 1
ATOM 649 N N . SER A 1 93 ? 9.522 2.849 -1.842 1.00 98.12 93 SER A N 1
ATOM 650 C CA . SER A 1 93 ? 9.603 4.294 -1.557 1.00 98.12 93 SER A CA 1
ATOM 651 C C . SER A 1 93 ? 8.317 5.070 -1.846 1.00 98.12 93 SER A C 1
ATOM 653 O O . SER A 1 93 ? 8.137 6.155 -1.298 1.00 98.12 93 SER A O 1
ATOM 655 N N . PHE A 1 94 ? 7.397 4.518 -2.646 1.00 97.69 94 PHE A N 1
ATOM 656 C CA . PHE A 1 94 ? 6.118 5.164 -2.953 1.00 97.69 94 PHE A CA 1
ATOM 657 C C . PHE A 1 94 ? 4.929 4.400 -2.362 1.00 97.69 94 PHE A C 1
ATOM 659 O O . PHE A 1 94 ? 4.195 4.946 -1.535 1.00 97.69 94 PHE A O 1
ATOM 666 N N . SER A 1 95 ? 4.735 3.131 -2.728 1.00 97.25 95 SER A N 1
ATOM 667 C CA . SER A 1 95 ? 3.551 2.374 -2.297 1.00 97.25 95 SER A CA 1
ATOM 668 C C . SER A 1 95 ? 3.570 2.047 -0.805 1.00 97.25 95 SER A C 1
ATOM 670 O O . SER A 1 95 ? 2.597 2.329 -0.110 1.00 97.25 95 SER A O 1
ATOM 672 N N . GLN A 1 96 ? 4.675 1.525 -0.272 1.00 97.75 96 GLN A N 1
ATOM 673 C CA . GLN A 1 96 ? 4.748 1.136 1.138 1.00 97.75 96 GLN A CA 1
ATOM 674 C C . GLN A 1 96 ? 4.510 2.312 2.114 1.00 97.75 96 GLN A C 1
ATOM 676 O O . GLN A 1 96 ? 3.715 2.142 3.045 1.00 97.75 96 GLN A O 1
ATOM 681 N N . PRO A 1 97 ? 5.093 3.514 1.928 1.00 98.12 97 PRO A N 1
ATOM 682 C CA . PRO A 1 97 ? 4.758 4.665 2.767 1.00 98.12 97 PRO A CA 1
ATOM 683 C C . PRO A 1 97 ? 3.280 5.067 2.686 1.00 98.12 97 PRO A C 1
ATOM 685 O O . PRO A 1 97 ? 2.658 5.302 3.724 1.00 98.12 97 PRO A O 1
ATOM 688 N N . ASN A 1 98 ? 2.690 5.083 1.483 1.00 97.00 98 ASN A N 1
ATOM 689 C CA . ASN A 1 98 ? 1.265 5.382 1.311 1.00 97.00 98 ASN A CA 1
ATOM 690 C C . ASN A 1 98 ? 0.375 4.337 2.004 1.00 97.00 98 ASN A C 1
ATOM 692 O O . ASN A 1 98 ? -0.582 4.702 2.690 1.00 97.00 98 ASN A O 1
ATOM 696 N N . PHE A 1 99 ? 0.713 3.046 1.911 1.00 96.56 99 PHE A N 1
ATOM 697 C CA . PHE A 1 99 ? 0.011 1.980 2.629 1.00 96.56 99 PHE A CA 1
ATOM 698 C C . PHE A 1 99 ? -0.069 2.276 4.134 1.00 96.56 99 PHE A C 1
ATOM 700 O O . PHE A 1 99 ? -1.159 2.274 4.714 1.00 96.56 99 PHE A O 1
ATOM 707 N N . TYR A 1 100 ? 1.066 2.592 4.766 1.00 97.25 100 TYR A N 1
ATOM 708 C CA . TYR A 1 10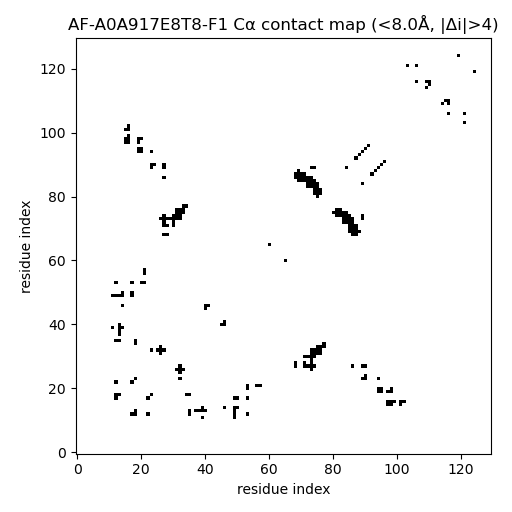0 ? 1.095 2.888 6.199 1.00 97.25 100 TYR A CA 1
ATOM 709 C C . TYR A 1 100 ? 0.399 4.202 6.552 1.00 97.25 100 TYR A C 1
ATOM 711 O O . TYR A 1 100 ? -0.263 4.265 7.592 1.00 97.25 100 TYR A O 1
ATOM 719 N N . PHE A 1 101 ? 0.494 5.228 5.703 1.00 97.69 101 PHE A N 1
ATOM 720 C CA . PHE A 1 101 ? -0.234 6.484 5.886 1.00 97.69 101 PHE A CA 1
ATOM 721 C C . PHE A 1 101 ? -1.747 6.240 5.959 1.00 97.69 101 PHE A C 1
ATOM 723 O O . PHE A 1 101 ? -2.409 6.671 6.910 1.00 97.69 101 PHE A O 1
ATOM 730 N N . HIS A 1 102 ? -2.292 5.477 5.012 1.00 95.06 102 HIS A N 1
ATOM 731 C CA . HIS A 1 102 ? -3.719 5.177 4.968 1.00 95.06 102 HIS A CA 1
ATOM 732 C C . HIS A 1 102 ? -4.162 4.246 6.101 1.00 95.06 102 HIS A C 1
ATOM 734 O O . HIS A 1 102 ? -5.170 4.527 6.753 1.00 95.06 102 HIS A O 1
ATOM 740 N N . ALA A 1 103 ? -3.393 3.195 6.399 1.00 95.94 103 ALA A N 1
ATOM 741 C CA . ALA A 1 103 ? -3.691 2.294 7.512 1.00 95.94 103 ALA A CA 1
ATOM 742 C C . ALA A 1 103 ? -3.707 3.037 8.860 1.00 95.94 103 ALA A C 1
ATOM 744 O O . ALA A 1 103 ? -4.618 2.853 9.670 1.00 95.94 103 ALA A O 1
ATOM 745 N N . THR A 1 104 ? -2.731 3.921 9.085 1.00 97.44 104 THR A N 1
ATOM 746 C CA . THR A 1 104 ? -2.638 4.718 10.317 1.00 97.44 104 THR A CA 1
ATOM 747 C C . THR A 1 104 ? -3.769 5.736 10.406 1.00 97.44 104 THR A C 1
ATOM 749 O O . THR A 1 104 ? -4.353 5.910 11.475 1.00 97.44 104 THR A O 1
ATOM 752 N N . THR A 1 105 ? -4.125 6.373 9.289 1.00 97.06 105 THR A N 1
ATOM 753 C CA . THR A 1 105 ? -5.250 7.316 9.224 1.00 97.06 105 THR A CA 1
ATOM 754 C C . THR A 1 105 ? -6.568 6.631 9.576 1.00 97.06 105 THR A C 1
ATOM 756 O O . THR A 1 105 ? -7.300 7.118 10.437 1.00 97.06 105 THR A O 1
ATOM 759 N N . ALA A 1 106 ? -6.844 5.464 8.987 1.00 94.38 106 ALA A N 1
ATOM 760 C CA . ALA A 1 106 ? -8.039 4.679 9.295 1.00 94.38 106 ALA A CA 1
ATOM 761 C C . ALA A 1 106 ? -8.078 4.253 10.773 1.00 94.38 106 ALA A C 1
ATOM 763 O O . ALA A 1 106 ? -9.091 4.444 11.449 1.00 9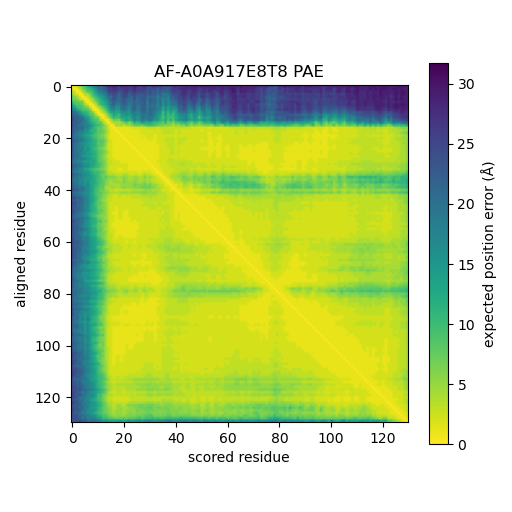4.38 106 ALA A O 1
ATOM 764 N N . TYR A 1 107 ? -6.956 3.753 11.303 1.00 97.06 107 TYR A N 1
ATOM 765 C CA . TYR A 1 107 ? -6.804 3.440 12.726 1.00 97.06 107 TYR A CA 1
ATOM 766 C C . TYR A 1 107 ? -7.090 4.660 13.620 1.00 97.06 107 TYR A C 1
ATOM 768 O O . TYR A 1 107 ? -7.817 4.549 14.609 1.00 97.06 107 TYR A O 1
ATOM 776 N N . GLY A 1 108 ? -6.557 5.831 13.260 1.00 97.50 108 GLY A N 1
ATOM 777 C CA . GLY A 1 108 ? -6.752 7.084 13.988 1.00 97.50 108 GLY A CA 1
ATOM 778 C C . GLY A 1 108 ? -8.209 7.543 14.002 1.00 97.50 108 GLY A C 1
ATOM 779 O O . GLY A 1 108 ? -8.730 7.861 15.070 1.00 97.50 108 GLY A O 1
ATOM 780 N N . ILE A 1 109 ? -8.884 7.513 12.848 1.00 96.75 109 ILE A N 1
ATOM 781 C CA . ILE A 1 109 ? -10.305 7.872 12.725 1.00 96.75 109 ILE A CA 1
ATOM 782 C C . ILE A 1 109 ? -11.166 6.946 13.586 1.00 96.75 109 ILE A C 1
ATOM 784 O O . ILE A 1 109 ? -11.944 7.429 14.405 1.00 96.75 109 ILE A O 1
ATOM 788 N N . LEU A 1 110 ? -11.004 5.626 13.460 1.00 96.31 110 LEU A N 1
ATOM 789 C CA . LEU A 1 110 ? -11.792 4.658 14.233 1.00 96.31 110 LEU A CA 1
ATOM 790 C C . LEU A 1 110 ? -11.585 4.838 15.741 1.00 96.31 110 LEU A C 1
ATOM 792 O O . LEU A 1 110 ? -12.545 4.837 16.513 1.00 96.31 110 LEU A O 1
ATOM 796 N N . ARG A 1 111 ? -10.338 5.059 16.165 1.00 97.81 111 ARG A N 1
ATOM 797 C CA . ARG A 1 111 ? -10.010 5.341 17.565 1.00 97.81 111 ARG A CA 1
ATOM 798 C C . ARG A 1 111 ? -10.649 6.647 18.049 1.00 97.81 111 ARG A C 1
ATOM 800 O O . ARG A 1 111 ? -11.167 6.682 19.162 1.00 97.81 111 ARG A O 1
ATOM 807 N N . ALA A 1 112 ? -10.645 7.698 17.227 1.00 98.00 112 ALA A N 1
ATOM 808 C CA . ALA A 1 112 ? -11.295 8.973 17.542 1.00 98.00 112 ALA A CA 1
ATOM 809 C C . ALA A 1 112 ? -12.826 8.846 17.646 1.00 98.00 112 ALA A C 1
ATOM 811 O O . ALA A 1 112 ? -13.439 9.545 18.446 1.00 98.00 112 ALA A O 1
ATOM 812 N N . GLN A 1 113 ? -13.432 7.912 16.906 1.00 98.19 113 GLN A N 1
ATOM 813 C CA . GLN A 1 113 ? -14.860 7.571 16.989 1.00 98.19 113 GLN A CA 1
ATOM 814 C C . GLN A 1 113 ? -15.204 6.610 18.147 1.00 98.19 113 GLN A C 1
ATOM 816 O O . GLN A 1 11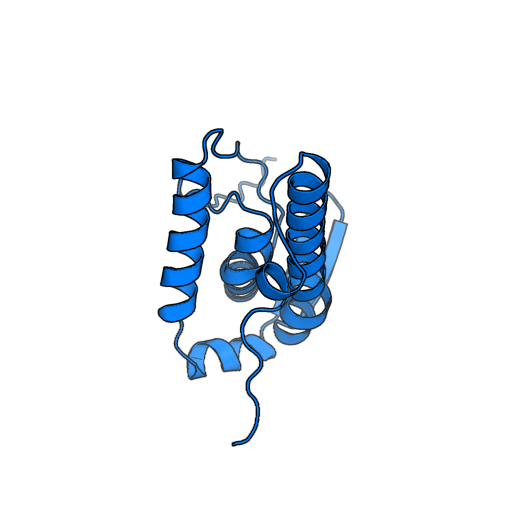3 ? -16.313 6.089 18.222 1.00 98.19 113 GLN A O 1
ATOM 821 N N . GLY A 1 114 ? -14.268 6.350 19.066 1.00 97.56 114 GLY A N 1
ATOM 822 C CA . GLY A 1 114 ? -14.518 5.553 20.270 1.00 97.56 114 GLY A CA 1
ATOM 823 C C . GLY A 1 114 ? -14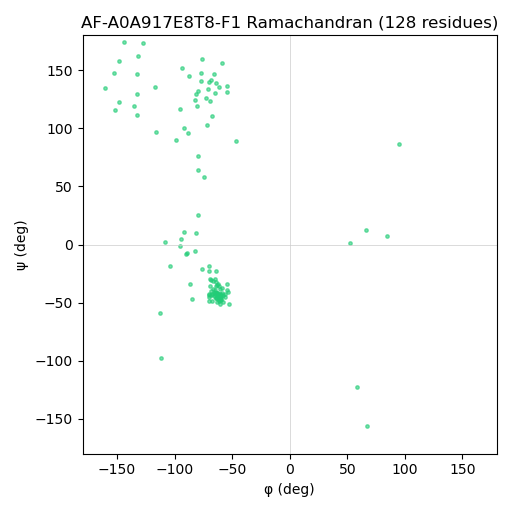.405 4.038 20.085 1.00 97.56 114 GLY A C 1
ATOM 824 O O . GLY A 1 114 ? -14.682 3.289 21.027 1.00 97.56 114 GLY A O 1
ATOM 825 N N . VAL A 1 115 ? -13.958 3.555 18.920 1.00 97.88 115 VAL A N 1
ATOM 826 C CA . VAL A 1 115 ? -13.636 2.132 18.749 1.00 97.88 115 VAL A CA 1
ATOM 827 C C . VAL A 1 115 ? -12.448 1.793 19.651 1.00 97.88 115 VAL A C 1
ATOM 829 O O . VAL A 1 115 ? -11.425 2.482 19.643 1.00 97.88 115 VAL A O 1
ATOM 832 N N . LYS A 1 116 ? -12.570 0.716 20.437 1.00 97.19 116 LYS A N 1
ATOM 833 C CA . LYS A 1 116 ? -11.570 0.274 21.427 1.00 97.19 116 LYS A CA 1
ATOM 834 C C . LYS A 1 116 ? -10.342 -0.383 20.776 1.00 97.19 116 LYS A C 1
ATOM 836 O O . LYS A 1 116 ? -10.025 -1.530 21.067 1.00 97.19 116 LYS A O 1
ATOM 841 N N . LEU A 1 117 ? -9.658 0.348 19.900 1.00 97.12 117 LEU A N 1
ATOM 842 C CA . LEU A 1 117 ? -8.403 -0.062 19.275 1.00 97.12 117 LEU A CA 1
ATOM 843 C C . LEU A 1 117 ? -7.208 0.339 20.148 1.00 97.12 117 LEU A C 1
ATOM 845 O O . LEU A 1 117 ? -7.185 1.403 20.774 1.00 97.12 117 LEU A O 1
ATOM 849 N N . GLY A 1 118 ? -6.175 -0.489 20.159 1.00 95.81 118 GLY A N 1
ATOM 850 C CA . GLY A 1 118 ? -4.896 -0.280 20.822 1.00 95.81 118 GLY A CA 1
ATOM 851 C C . GLY A 1 118 ? -3.714 -0.466 19.872 1.00 95.81 118 GLY A C 1
ATOM 852 O O . GLY A 1 118 ? -3.845 -0.925 18.742 1.00 95.81 118 GLY A O 1
ATOM 853 N N . LYS A 1 119 ? -2.506 -0.162 20.361 1.00 96.06 119 LYS A N 1
ATOM 854 C CA . LYS A 1 119 ? -1.263 -0.313 19.583 1.00 96.06 119 LYS A CA 1
ATOM 855 C C . LYS A 1 119 ? -1.076 -1.733 19.027 1.00 96.06 119 LYS A C 1
ATOM 857 O O . LYS A 1 119 ? -0.519 -1.889 17.947 1.00 96.06 119 LYS A O 1
ATOM 862 N N . ARG A 1 120 ? -1.523 -2.761 19.758 1.00 95.50 120 ARG A N 1
ATOM 863 C CA . ARG A 1 120 ? -1.406 -4.170 19.343 1.00 95.50 120 ARG A CA 1
ATOM 864 C C . ARG A 1 120 ? -2.290 -4.509 18.140 1.00 95.50 120 ARG A C 1
ATOM 866 O O . ARG A 1 120 ? -1.871 -5.339 17.344 1.00 95.50 120 ARG A O 1
ATOM 873 N N . ASP A 1 121 ? -3.432 -3.842 17.975 1.00 95.81 121 ASP A N 1
ATOM 874 C CA . ASP A 1 121 ? -4.314 -4.042 16.815 1.00 95.81 121 ASP A CA 1
ATOM 875 C C . ASP A 1 121 ? -3.678 -3.514 15.524 1.00 95.81 121 ASP A C 1
ATOM 877 O O . ASP A 1 121 ? -3.906 -4.061 14.452 1.00 95.81 121 ASP A O 1
ATOM 881 N N . PHE A 1 122 ? -2.830 -2.486 15.630 1.00 95.81 122 PHE A N 1
ATOM 882 C CA . PHE A 1 122 ? -2.070 -1.954 14.499 1.00 95.81 122 PHE A CA 1
ATOM 883 C C . PHE A 1 122 ? -0.759 -2.718 14.248 1.00 95.81 122 PHE A C 1
ATOM 885 O O . PHE A 1 122 ? -0.454 -3.081 13.118 1.00 95.81 122 PHE A O 1
ATOM 892 N N . MET A 1 123 ? 0.029 -2.973 15.300 1.00 94.88 123 MET A N 1
ATOM 893 C CA . MET A 1 123 ? 1.368 -3.577 15.183 1.00 94.88 123 MET A CA 1
ATOM 894 C C . MET A 1 123 ? 1.347 -5.089 14.914 1.00 94.88 123 MET A C 1
ATOM 896 O O . MET A 1 123 ? 2.356 -5.645 14.479 1.00 94.88 123 MET A O 1
ATOM 900 N N . GLY A 1 124 ? 0.246 -5.775 15.232 1.00 93.31 124 GLY A N 1
ATOM 901 C CA . GLY A 1 124 ? 0.176 -7.232 15.187 1.00 93.31 124 GLY A CA 1
ATOM 902 C C . GLY A 1 124 ? 1.062 -7.916 16.239 1.00 93.31 124 GLY A C 1
ATOM 903 O O . GLY A 1 124 ? 1.376 -7.354 17.293 1.00 93.31 124 GLY A O 1
ATOM 904 N N . ILE A 1 125 ? 1.440 -9.170 15.969 1.00 93.50 125 ILE A N 1
ATOM 905 C CA . ILE A 1 125 ? 2.245 -10.008 16.871 1.00 93.50 125 ILE A CA 1
ATOM 906 C C . ILE A 1 125 ? 3.729 -9.908 16.474 1.00 93.50 125 ILE A C 1
ATOM 908 O O . ILE A 1 125 ? 4.087 -10.349 15.379 1.00 93.50 125 ILE A O 1
ATOM 912 N N . PRO A 1 126 ? 4.616 -9.385 17.345 1.00 92.81 126 PRO A N 1
ATOM 913 C CA . PRO A 1 126 ? 6.046 -9.341 17.062 1.00 92.81 126 PRO A CA 1
ATOM 914 C C . PRO A 1 126 ? 6.648 -10.747 16.951 1.00 92.81 126 PRO A C 1
ATOM 916 O O . PRO A 1 126 ? 6.365 -11.628 17.765 1.00 92.81 126 PRO A O 1
ATOM 919 N N . ARG A 1 127 ? 7.537 -10.941 15.975 1.00 93.69 127 ARG A N 1
ATOM 920 C CA . ARG A 1 127 ? 8.305 -12.182 15.796 1.00 93.69 127 ARG A CA 1
ATOM 921 C C . ARG A 1 127 ? 9.492 -12.207 16.766 1.00 93.69 127 ARG A C 1
ATOM 923 O O . ARG A 1 127 ? 10.620 -11.921 16.380 1.00 93.69 127 ARG A O 1
ATOM 930 N N . ILE A 1 128 ? 9.228 -12.479 18.043 1.00 94.50 128 ILE A N 1
ATOM 931 C CA . ILE A 1 128 ? 10.273 -12.578 19.073 1.00 94.50 128 ILE A CA 1
ATOM 932 C C . ILE A 1 128 ? 11.020 -13.912 18.970 1.00 94.50 128 ILE A C 1
ATOM 934 O O . ILE A 1 128 ? 10.407 -14.955 18.740 1.00 94.50 128 ILE A O 1
ATOM 938 N N . LYS A 1 129 ? 12.341 -13.883 19.175 1.00 92.31 129 LYS A N 1
ATOM 939 C CA . LYS A 1 129 ? 13.135 -15.099 19.373 1.00 92.31 129 LYS A CA 1
ATOM 940 C C . LYS A 1 129 ? 12.750 -15.695 20.731 1.00 92.31 129 LYS A C 1
ATOM 942 O O . LYS A 1 129 ? 12.804 -14.982 21.731 1.00 92.31 129 LYS A O 1
ATOM 947 N N . ARG A 1 130 ? 12.308 -16.951 20.740 1.00 78.94 130 ARG A N 1
ATOM 948 C CA . ARG A 1 130 ? 12.115 -17.737 21.964 1.00 78.94 130 ARG A CA 1
ATOM 949 C C . ARG A 1 130 ? 13.345 -18.590 22.222 1.00 78.94 130 ARG A C 1
ATOM 951 O O . ARG A 1 130 ? 13.989 -18.974 21.218 1.00 78.94 130 ARG A O 1
#

Solvent-accessible surface area (backbone atoms only — not comparable to full-atom values): 7602 Å² total; per-residue (Å²): 136,85,82,82,77,82,80,80,72,97,66,70,61,61,38,68,49,31,34,28,43,50,45,36,52,52,13,33,78,67,38,43,33,60,88,82,83,71,85,58,65,92,46,70,70,48,49,48,48,32,49,51,50,33,52,52,53,57,71,68,56,53,66,71,65,54,62,59,38,37,78,32,61,19,26,46,46,57,93,92,47,72,47,82,33,39,20,42,53,38,45,64,71,48,22,44,54,51,20,51,52,45,52,50,48,53,52,50,52,45,39,74,74,67,45,94,72,53,72,57,77,74,70,52,83,80,91,70,89,127

InterPro domains:
  IPR018531 Protein of unknown function DUF1993 [PF09351] (32-123)
  IPR018531 Protein of unknown function DUF1993 [PTHR36922] (34-125)
  IPR034660 DinB/YfiT-like putative metalloenzymes [G3DSA:1.20.120.450] (15-130)
  IPR034660 DinB/YfiT-like putative metalloenzymes [SSF109854] (31-126)

pLDDT: mean 88.21, std 18.83, range [27.84, 98.69]